Protein AF-A0A257V601-F1 (afdb_monomer)

Sequence (126 aa):
CVLCGLCTRVCDEIGVSAISTIDRGAGKEVAPPFHEAPPDCIGCLACAEICPTDCIPYETSDLGRTIWGKTFEMVRCPHCGRAHITREQAVFYAGRGGVPESYFLTCDACKRKQMAKTFTTLSLAR

Secondary structure (DSSP, 8-state):
-----HHHHHHHHHT----EEES-GGG-EEE-GGGS--TT-----HHHHT-TT--S-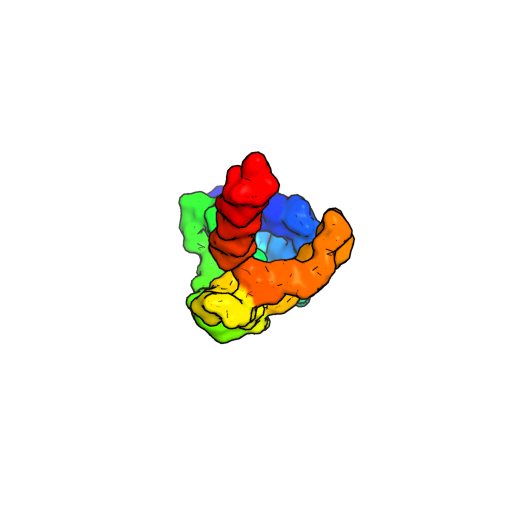EEE-SSEEEETTEEEEEEEPTTT--EEEEHHHHHHHTTGGG--GGGGGS-HHHHHHHHHHHHHHHHHT-

Mean predicted aligned error: 3.8 Å

Solvent-accessible surface area (backbone atoms only — not comparable to full-atom values): 7340 Å² total; per-residue (Å²): 113,89,81,81,55,53,34,37,51,51,30,43,74,76,70,51,55,36,42,40,78,44,80,59,79,94,67,47,45,78,44,30,69,95,78,41,53,40,83,61,51,40,72,78,52,60,38,41,75,60,36,93,68,68,65,56,75,69,50,78,56,68,62,35,36,36,48,66,85,38,77,39,53,36,40,50,13,88,87,76,64,50,47,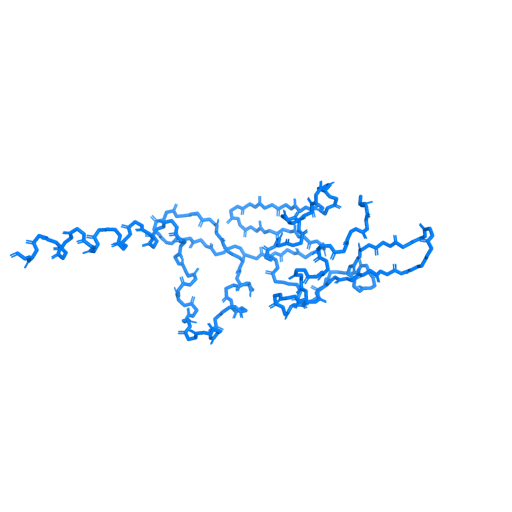72,45,27,50,56,38,36,55,69,48,29,62,54,92,77,36,58,53,74,61,61,47,50,42,68,73,58,52,53,54,51,52,52,50,52,53,53,55,57,63,73,74,108

Radius of gyration: 18.07 Å; Cα contacts (8 Å, |Δi|>4): 184; chains: 1; bounding box: 52×26×52 Å

Nearest PDB structures (foldseek):
  8oh5-assembly1_C  TM=9.239E-01  e=5.323E-03  Sporomusa ovata DSM 2662
  7p5h-assembly1_A  TM=9.139E-01  e=4.406E-02  Thermotoga maritima MSB8
  5xfa-assembly1_B  TM=9.599E-01  e=2.330E-01  Hydrogenophilus thermoluteolus
  7z0t-assembly1_F  TM=3.775E-01  e=4.120E-03  Escherichia coli K-12

pLDDT: mean 94.94, std 5.04, range [55.91, 98.44]

Foldseek 3Di:
DPPPCQLQVVCVVLPQNQWDWDDDDP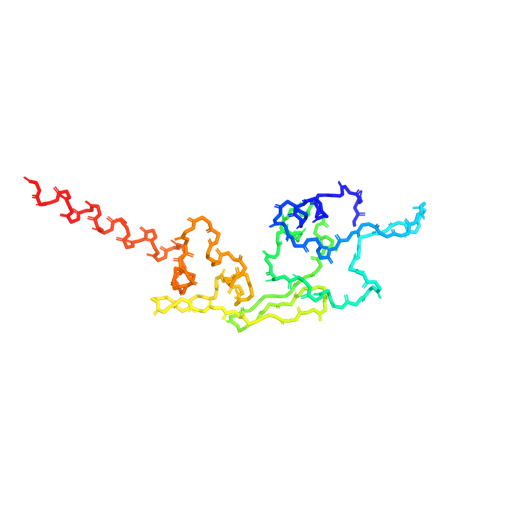PTDIAGVVLAQRPSDQQPCSSQVRDPVNPFDKDDDLAWIDGSNDIFGFQAAPVPRHGAGTLSRLVSCAPPVPHHSVVVNHDPVVVVVVVVVVVVVVVVVD

Structure (mmCIF, N/CA/C/O backbone):
data_AF-A0A257V601-F1
#
_entry.id   AF-A0A257V601-F1
#
loop_
_atom_site.group_PDB
_atom_site.id
_atom_site.type_symbol
_atom_site.label_atom_id
_atom_site.label_alt_id
_atom_site.label_comp_id
_atom_site.label_asym_id
_atom_site.label_entity_id
_atom_site.label_seq_id
_atom_site.pdbx_PDB_ins_code
_atom_site.Cartn_x
_atom_site.Cartn_y
_atom_site.Cartn_z
_atom_site.occupancy
_atom_site.B_iso_or_equiv
_atom_site.auth_seq_id
_atom_site.auth_comp_id
_atom_site.auth_asym_id
_atom_site.auth_atom_id
_atom_site.pdbx_PDB_model_num
ATOM 1 N N . CYS A 1 1 ? 3.966 -9.758 -15.979 1.00 94.75 1 CYS A N 1
ATOM 2 C CA . CYS A 1 1 ? 3.501 -8.370 -16.181 1.00 94.75 1 CYS A CA 1
ATOM 3 C C . CYS A 1 1 ? 2.949 -8.243 -17.596 1.00 94.75 1 CYS A C 1
ATOM 5 O O . CYS A 1 1 ? 3.663 -8.589 -18.526 1.00 94.75 1 CYS A O 1
ATOM 7 N N . VAL A 1 2 ? 1.714 -7.764 -17.769 1.00 96.75 2 VAL A N 1
ATOM 8 C CA . VAL A 1 2 ? 1.108 -7.496 -19.097 1.00 96.75 2 VAL A CA 1
ATOM 9 C C . VAL A 1 2 ? 1.057 -6.001 -19.438 1.00 96.75 2 VAL A C 1
ATOM 11 O O . VAL A 1 2 ? 0.350 -5.590 -20.349 1.00 96.75 2 VAL A O 1
ATOM 14 N N . LEU A 1 3 ? 1.777 -5.170 -18.671 1.00 96.69 3 LEU A N 1
ATOM 15 C CA . LEU A 1 3 ? 1.886 -3.717 -18.861 1.00 96.69 3 LEU A CA 1
ATOM 16 C C . LEU A 1 3 ? 0.539 -2.965 -18.915 1.00 96.69 3 LEU A C 1
ATOM 18 O O . LEU A 1 3 ? 0.438 -1.921 -19.554 1.00 96.69 3 LEU A O 1
ATOM 22 N N . CYS A 1 4 ? -0.484 -3.442 -18.195 1.00 97.50 4 CYS A N 1
ATOM 23 C CA . CYS A 1 4 ? -1.820 -2.825 -18.167 1.00 97.50 4 CYS A CA 1
ATOM 24 C C . CYS A 1 4 ? -1.882 -1.454 -17.459 1.00 97.50 4 CYS A C 1
ATOM 26 O O . CYS A 1 4 ? -2.896 -0.760 -17.544 1.00 97.50 4 CYS A O 1
ATOM 28 N N . GLY A 1 5 ? -0.837 -1.079 -16.709 1.00 97.12 5 GLY A N 1
ATOM 29 C CA . GLY A 1 5 ? -0.741 0.211 -16.016 1.00 97.12 5 GLY A CA 1
ATOM 30 C C . GLY A 1 5 ? -1.745 0.412 -14.873 1.00 97.12 5 GLY A C 1
ATOM 31 O O . GLY A 1 5 ? -1.952 1.538 -14.437 1.00 97.12 5 GLY A O 1
ATOM 32 N N . LEU A 1 6 ? -2.414 -0.642 -14.389 1.00 98.44 6 LEU A N 1
ATOM 33 C CA . LEU A 1 6 ? -3.313 -0.538 -13.229 1.00 98.44 6 LEU A CA 1
ATOM 34 C C . LEU A 1 6 ? -2.543 -0.183 -11.950 1.00 98.44 6 LEU A C 1
ATOM 36 O O . LEU A 1 6 ? -2.969 0.682 -11.192 1.00 98.44 6 LEU A O 1
ATOM 40 N N . CYS A 1 7 ? -1.385 -0.813 -11.747 1.00 98.25 7 CYS A N 1
ATOM 41 C CA . CYS A 1 7 ? -0.529 -0.609 -10.582 1.00 98.25 7 CYS A CA 1
ATOM 42 C C . CYS A 1 7 ? 0.024 0.821 -10.479 1.00 98.25 7 CYS A C 1
ATOM 44 O O . CYS A 1 7 ? 0.053 1.378 -9.385 1.00 98.25 7 CYS A O 1
ATOM 46 N N . THR A 1 8 ? 0.424 1.427 -11.600 1.00 97.88 8 THR A N 1
ATOM 47 C CA . THR A 1 8 ? 0.901 2.817 -11.629 1.00 97.88 8 THR A CA 1
ATOM 48 C C . THR A 1 8 ? -0.259 3.781 -11.391 1.00 97.88 8 THR A C 1
ATOM 50 O O . THR A 1 8 ? -0.183 4.605 -10.488 1.00 97.88 8 THR A O 1
ATOM 53 N N . ARG A 1 9 ? -1.393 3.588 -12.083 1.00 98.31 9 ARG A N 1
ATOM 54 C CA . ARG A 1 9 ? -2.585 4.438 -11.917 1.00 98.31 9 ARG A CA 1
ATOM 55 C C . ARG A 1 9 ? -3.132 4.446 -10.494 1.00 98.31 9 ARG A C 1
ATOM 57 O O . ARG A 1 9 ? -3.483 5.506 -9.999 1.00 98.31 9 ARG A O 1
ATOM 64 N N . VAL A 1 10 ? -3.210 3.292 -9.824 1.00 98.38 10 VAL A N 1
ATOM 65 C CA . VAL A 1 10 ? -3.690 3.262 -8.431 1.00 98.38 10 VAL A CA 1
ATOM 66 C C . VAL A 1 10 ? -2.696 3.930 -7.475 1.00 98.38 10 VAL A C 1
ATOM 68 O O . VAL A 1 10 ? -3.108 4.548 -6.500 1.00 98.38 10 VAL A O 1
ATOM 71 N N . CYS A 1 11 ? -1.391 3.834 -7.748 1.00 98.06 11 CYS A N 1
ATOM 72 C CA . CYS A 1 11 ? -0.369 4.493 -6.938 1.00 98.06 11 CYS A CA 1
ATOM 73 C C . CYS A 1 11 ? -0.446 6.024 -7.070 1.00 98.06 11 CYS A C 1
ATOM 75 O O . CYS A 1 11 ? -0.303 6.732 -6.069 1.00 98.06 11 CYS A O 1
ATOM 77 N N . ASP A 1 12 ? -0.735 6.510 -8.279 1.00 97.69 12 ASP A N 1
ATOM 78 C CA . ASP A 1 12 ? -0.977 7.927 -8.565 1.00 97.69 12 ASP A CA 1
ATOM 79 C C . ASP A 1 12 ? -2.286 8.421 -7.939 1.00 97.69 12 ASP A C 1
ATOM 81 O O . ASP A 1 12 ? -2.291 9.459 -7.286 1.00 97.69 12 ASP A O 1
ATOM 85 N N . GLU A 1 13 ? -3.376 7.653 -8.046 1.00 97.12 13 GLU A N 1
ATOM 86 C CA . GLU A 1 13 ? -4.690 8.021 -7.489 1.00 97.12 13 GLU A CA 1
ATOM 87 C C . GLU A 1 13 ? -4.672 8.120 -5.956 1.00 97.12 13 GLU A C 1
ATOM 89 O O . GLU A 1 13 ? -5.319 8.977 -5.358 1.00 97.12 13 GLU A O 1
ATOM 94 N N . ILE A 1 14 ? -3.883 7.273 -5.288 1.00 95.44 14 ILE A N 1
ATOM 95 C CA . ILE A 1 14 ? -3.656 7.391 -3.840 1.00 95.44 14 ILE A CA 1
ATOM 96 C C . ILE A 1 14 ? -2.885 8.688 -3.506 1.00 95.44 14 ILE A C 1
ATOM 98 O O . ILE A 1 14 ? -3.025 9.230 -2.400 1.00 95.44 14 ILE A O 1
ATOM 102 N N . GLY A 1 15 ? -2.107 9.210 -4.458 1.00 95.12 15 GLY A N 1
ATOM 103 C CA . GLY A 1 15 ? -1.261 10.394 -4.316 1.00 95.12 15 GLY A CA 1
ATOM 104 C C . GLY A 1 15 ? 0.128 10.080 -3.768 1.00 95.12 15 GLY A C 1
ATOM 105 O O . GLY A 1 15 ? 0.659 10.879 -3.000 1.00 95.12 15 GLY A O 1
ATOM 106 N N . VAL A 1 16 ? 0.666 8.896 -4.087 1.00 95.88 16 VAL A N 1
ATOM 107 C CA . VAL A 1 16 ? 2.006 8.444 -3.665 1.00 95.88 16 VAL A CA 1
ATOM 108 C C . VAL A 1 16 ? 2.988 8.423 -4.836 1.00 95.88 16 VAL A C 1
ATOM 110 O O . VAL A 1 16 ? 4.135 8.814 -4.659 1.00 95.88 16 VAL A O 1
ATOM 113 N N . SER A 1 17 ? 2.557 7.961 -6.018 1.00 96.62 17 SER A N 1
ATOM 114 C CA . SER A 1 17 ? 3.365 7.955 -7.254 1.00 96.62 17 SER A CA 1
ATOM 115 C C . SER A 1 17 ? 4.755 7.300 -7.128 1.00 96.62 17 SER A C 1
ATOM 117 O O . SER A 1 17 ? 5.722 7.717 -7.757 1.00 96.62 17 SER A O 1
ATOM 119 N N . ALA A 1 18 ? 4.866 6.231 -6.332 1.00 97.75 18 ALA A N 1
ATOM 120 C CA . ALA A 1 18 ? 6.136 5.557 -6.038 1.00 97.75 18 ALA A CA 1
ATOM 121 C C . ALA A 1 18 ? 6.681 4.669 -7.173 1.00 97.75 18 ALA A C 1
ATOM 123 O O . ALA A 1 18 ? 7.829 4.231 -7.111 1.00 97.75 18 ALA A O 1
ATOM 124 N N . ILE A 1 19 ? 5.862 4.345 -8.175 1.00 97.75 19 ILE A N 1
ATOM 125 C CA . ILE A 1 19 ? 6.235 3.487 -9.305 1.00 97.75 19 ILE A CA 1
ATOM 126 C C . ILE A 1 19 ? 5.703 4.069 -10.606 1.00 97.75 19 ILE A C 1
ATOM 128 O O . ILE A 1 19 ? 4.644 4.692 -10.631 1.00 97.75 19 ILE A O 1
ATOM 132 N N . SER A 1 20 ? 6.406 3.814 -11.704 1.00 97.00 20 SER A N 1
ATOM 133 C CA . SER A 1 20 ? 6.005 4.276 -13.032 1.00 97.00 20 SER A CA 1
ATOM 134 C C . SER A 1 20 ? 6.369 3.244 -14.097 1.00 97.00 20 SER A C 1
ATOM 136 O O . SER A 1 20 ? 6.994 2.224 -13.801 1.00 97.00 20 SER A O 1
ATOM 138 N N . THR A 1 21 ? 5.941 3.469 -15.340 1.00 96.12 21 THR A N 1
ATOM 139 C CA . THR A 1 21 ? 6.488 2.705 -16.463 1.00 96.12 21 THR A CA 1
ATOM 140 C C . THR A 1 21 ? 7.776 3.352 -16.940 1.00 96.12 21 THR A C 1
ATOM 142 O O . THR A 1 21 ? 7.745 4.516 -17.344 1.00 96.12 21 THR A O 1
ATOM 145 N N . ILE A 1 22 ? 8.858 2.588 -16.949 1.00 94.88 22 ILE A N 1
ATOM 146 C CA . ILE A 1 22 ? 10.167 3.014 -17.442 1.00 94.88 22 ILE A CA 1
ATOM 147 C C . ILE A 1 22 ? 10.479 2.338 -18.780 1.00 94.88 22 ILE A C 1
ATOM 149 O O . ILE A 1 22 ? 9.765 1.425 -19.211 1.00 94.88 22 ILE A O 1
ATOM 153 N N . ASP A 1 23 ? 11.530 2.820 -19.440 1.00 94.56 23 ASP A N 1
ATOM 154 C CA . ASP A 1 23 ? 11.985 2.348 -20.747 1.00 94.56 23 ASP A CA 1
ATOM 155 C C . ASP A 1 23 ? 10.918 2.395 -21.853 1.00 94.56 23 ASP A C 1
ATOM 157 O O . ASP A 1 23 ? 9.861 3.029 -21.742 1.00 94.56 23 ASP A O 1
ATOM 161 N N . ARG A 1 24 ? 11.252 1.832 -23.021 1.00 94.00 24 ARG A N 1
ATOM 162 C CA . ARG A 1 24 ? 10.426 1.888 -24.234 1.00 94.00 24 ARG A CA 1
ATOM 163 C C . ARG A 1 24 ? 10.522 0.593 -25.035 1.00 94.00 24 ARG A C 1
ATOM 165 O O . ARG A 1 24 ? 11.495 -0.151 -24.948 1.00 94.00 24 ARG A O 1
ATOM 172 N N . GLY A 1 25 ? 9.511 0.355 -25.871 1.00 95.25 25 GLY A N 1
ATOM 173 C CA . GLY A 1 25 ? 9.463 -0.808 -26.756 1.00 95.25 25 GLY A CA 1
ATOM 174 C C . GLY A 1 25 ? 9.468 -2.122 -25.976 1.00 95.25 25 GLY A C 1
ATOM 175 O O . GLY A 1 25 ? 8.743 -2.260 -24.994 1.00 95.25 25 GLY A O 1
ATOM 176 N N . ALA A 1 26 ? 10.292 -3.074 -26.415 1.00 94.19 26 ALA A N 1
ATOM 177 C CA . ALA A 1 26 ? 10.402 -4.394 -25.793 1.00 94.19 26 ALA A CA 1
ATOM 178 C C . ALA A 1 26 ? 10.993 -4.365 -24.372 1.00 94.19 26 ALA A C 1
ATOM 180 O O . ALA A 1 26 ? 10.748 -5.289 -23.607 1.00 94.19 26 ALA A O 1
ATOM 181 N N . GLY A 1 27 ? 11.739 -3.312 -24.017 1.00 94.44 27 GLY A N 1
ATOM 182 C CA . GLY A 1 27 ? 12.302 -3.133 -22.675 1.00 94.44 27 GLY A CA 1
ATOM 183 C C . GLY A 1 27 ? 11.354 -2.459 -21.683 1.00 94.44 27 GLY A C 1
ATOM 184 O O . GLY A 1 27 ? 11.730 -2.260 -20.541 1.00 94.44 27 GLY A O 1
ATOM 185 N N . LYS A 1 28 ? 10.139 -2.072 -22.097 1.00 96.06 28 LYS A N 1
ATOM 186 C CA . LYS A 1 28 ? 9.206 -1.349 -21.226 1.00 96.06 28 LYS A CA 1
ATOM 187 C C . LYS A 1 28 ? 8.805 -2.202 -20.025 1.00 96.06 28 LYS A C 1
ATOM 189 O O . LYS A 1 28 ? 8.241 -3.283 -20.192 1.00 96.06 28 LYS A O 1
ATOM 194 N N . GLU A 1 29 ? 8.962 -1.653 -18.829 1.00 96.81 29 GLU A N 1
ATOM 195 C CA . GLU A 1 29 ? 8.577 -2.319 -17.586 1.00 96.81 29 GLU A CA 1
ATOM 196 C C . GLU A 1 29 ? 7.966 -1.358 -16.560 1.00 96.81 29 GLU A C 1
ATOM 198 O O . GLU A 1 29 ? 7.855 -0.158 -16.805 1.00 96.81 29 GLU A O 1
ATOM 203 N N . VAL A 1 30 ? 7.490 -1.900 -15.436 1.00 97.56 30 VAL A N 1
ATOM 204 C CA . VAL A 1 30 ? 7.024 -1.114 -14.285 1.00 97.56 30 VAL A CA 1
ATOM 205 C C . VAL A 1 30 ? 8.059 -1.249 -13.184 1.00 97.56 30 VAL A C 1
ATOM 207 O O . VAL A 1 30 ? 8.295 -2.362 -12.718 1.00 97.56 30 VAL A O 1
ATOM 210 N N . ALA A 1 31 ? 8.615 -0.127 -12.742 1.00 97.12 31 ALA A N 1
ATOM 211 C CA . ALA A 1 31 ? 9.626 -0.104 -11.697 1.00 97.12 31 ALA A CA 1
ATOM 212 C C . ALA A 1 31 ? 9.559 1.198 -10.874 1.00 97.12 31 ALA A C 1
ATOM 214 O O . ALA A 1 31 ? 8.998 2.206 -11.327 1.00 97.12 31 ALA A O 1
ATOM 215 N N . PRO A 1 32 ? 10.128 1.196 -9.659 1.00 96.50 32 PRO A N 1
ATOM 216 C CA . PRO A 1 32 ? 10.501 2.410 -8.952 1.00 96.50 32 PRO A CA 1
ATOM 217 C C . PRO A 1 32 ? 11.565 3.213 -9.718 1.00 96.50 32 PRO A C 1
ATOM 219 O O . PRO A 1 32 ? 12.287 2.646 -10.547 1.00 96.50 32 PRO A O 1
ATOM 222 N N . PRO A 1 33 ? 11.724 4.514 -9.417 1.00 93.06 33 PRO A N 1
ATOM 223 C CA . PRO A 1 33 ? 12.825 5.314 -9.944 1.00 93.06 33 PRO A CA 1
ATOM 224 C C . PRO A 1 33 ? 14.184 4.647 -9.694 1.00 93.06 33 PRO A C 1
ATOM 226 O O . PRO A 1 33 ? 14.456 4.179 -8.591 1.00 93.06 33 PRO A O 1
ATOM 229 N N . PHE A 1 34 ? 15.026 4.598 -10.730 1.00 93.12 34 PHE A N 1
ATOM 230 C CA . PHE A 1 34 ? 16.381 4.026 -10.684 1.00 93.12 34 PHE A CA 1
ATOM 231 C C . PHE A 1 34 ? 16.469 2.557 -10.224 1.00 93.12 34 PHE A C 1
ATOM 233 O O . PHE A 1 34 ? 17.558 2.090 -9.916 1.00 93.12 34 PHE A O 1
ATOM 240 N N . HIS A 1 35 ? 15.354 1.813 -10.207 1.00 94.75 35 HIS A N 1
ATOM 241 C CA . HIS A 1 35 ? 15.266 0.464 -9.622 1.00 94.75 35 HIS A CA 1
ATOM 242 C C . HIS A 1 35 ? 15.644 0.398 -8.134 1.00 94.75 35 HIS A C 1
ATOM 244 O O . HIS A 1 35 ? 15.990 -0.668 -7.621 1.00 94.75 35 HIS A O 1
ATOM 250 N N . GLU A 1 36 ? 15.551 1.522 -7.429 1.00 96.06 36 GLU A N 1
ATOM 251 C CA . GLU A 1 36 ? 15.856 1.614 -6.006 1.00 96.06 36 GLU A CA 1
ATOM 252 C C . GLU A 1 36 ? 14.583 1.624 -5.160 1.00 96.06 36 GLU A C 1
ATOM 254 O O . GLU A 1 36 ? 13.475 1.835 -5.654 1.00 96.06 36 GLU A O 1
ATOM 259 N N . ALA A 1 37 ? 14.736 1.389 -3.857 1.00 97.44 37 ALA A N 1
ATOM 260 C CA . ALA A 1 37 ? 13.622 1.423 -2.923 1.00 97.44 37 ALA A CA 1
ATOM 261 C C . ALA A 1 37 ? 12.961 2.817 -2.924 1.00 97.44 37 ALA A C 1
ATOM 263 O O . ALA A 1 37 ? 13.592 3.785 -2.491 1.00 97.44 37 ALA A O 1
ATOM 264 N N . PRO A 1 38 ? 11.699 2.954 -3.378 1.00 96.38 38 PRO A N 1
ATOM 265 C CA . PRO A 1 38 ? 11.095 4.266 -3.557 1.00 96.38 38 PRO A CA 1
ATOM 266 C C . PRO A 1 38 ? 10.838 4.931 -2.195 1.00 96.38 38 PRO A C 1
ATOM 268 O O . PRO A 1 38 ? 10.106 4.360 -1.371 1.00 96.38 38 PRO A O 1
ATOM 271 N N . PRO A 1 39 ? 11.384 6.137 -1.942 1.00 94.44 39 PRO A N 1
ATOM 272 C CA . PRO A 1 39 ? 11.257 6.804 -0.647 1.00 94.44 39 PRO A CA 1
ATOM 273 C C . PRO A 1 39 ? 9.797 7.118 -0.313 1.00 94.44 39 PRO A C 1
ATOM 275 O O . PRO A 1 39 ? 9.376 6.901 0.826 1.00 94.44 39 PRO A O 1
ATOM 278 N N . ASP A 1 40 ? 9.011 7.501 -1.319 1.00 95.50 40 ASP A N 1
ATOM 279 C CA . ASP A 1 40 ? 7.615 7.919 -1.170 1.00 95.50 40 ASP A CA 1
ATOM 280 C C . ASP A 1 40 ? 6.642 6.751 -0.969 1.00 95.50 40 ASP A C 1
ATOM 282 O O . ASP A 1 40 ? 5.518 6.947 -0.509 1.00 95.50 40 ASP A O 1
ATOM 286 N N . CYS A 1 41 ? 7.047 5.510 -1.272 1.00 97.81 41 CYS A N 1
ATOM 287 C CA . CYS A 1 41 ? 6.177 4.354 -1.066 1.00 97.81 41 CYS A CA 1
ATOM 288 C C . CYS A 1 41 ? 5.801 4.230 0.411 1.00 97.81 41 CYS A C 1
ATOM 290 O O . CYS A 1 41 ? 6.672 4.242 1.278 1.00 97.81 41 CYS A O 1
ATOM 292 N N . ILE A 1 42 ? 4.508 4.052 0.681 1.00 97.44 42 ILE A N 1
ATOM 293 C CA . ILE A 1 42 ? 3.945 3.917 2.035 1.00 97.44 42 ILE A CA 1
ATOM 294 C C . ILE A 1 42 ? 3.600 2.466 2.403 1.00 97.44 42 ILE A C 1
ATOM 296 O O . ILE A 1 42 ? 3.020 2.212 3.453 1.00 97.44 42 ILE A O 1
ATOM 300 N N . GLY A 1 43 ? 3.890 1.500 1.528 1.00 97.56 43 GLY A N 1
ATOM 301 C CA . GLY A 1 43 ? 3.629 0.083 1.799 1.00 97.56 43 GLY A CA 1
ATOM 302 C C . GLY A 1 43 ? 2.144 -0.306 1.799 1.00 97.56 43 GLY A C 1
ATOM 303 O O . GLY A 1 43 ? 1.761 -1.268 2.462 1.00 97.56 43 GLY A O 1
ATOM 304 N N . CYS A 1 44 ? 1.289 0.405 1.054 1.00 97.12 44 CYS A N 1
ATOM 305 C CA . CYS A 1 44 ? -0.160 0.157 1.025 1.00 97.12 44 CYS A CA 1
ATOM 306 C C . CYS A 1 44 ? -0.592 -1.108 0.256 1.00 97.12 44 CYS A C 1
ATOM 308 O O . CYS A 1 44 ? -1.755 -1.486 0.344 1.00 97.12 44 CYS A O 1
ATOM 310 N N . LEU A 1 45 ? 0.314 -1.737 -0.506 1.00 97.75 45 LEU A N 1
ATOM 311 C CA . LEU A 1 45 ? 0.080 -2.893 -1.397 1.00 97.75 45 LEU A CA 1
ATOM 312 C C . LEU A 1 45 ? -0.975 -2.714 -2.496 1.00 97.75 45 LEU A C 1
ATOM 314 O O . LEU A 1 45 ? -1.191 -3.644 -3.264 1.00 97.75 45 LEU A O 1
ATOM 318 N N . ALA A 1 46 ? -1.570 -1.531 -2.657 1.00 98.12 46 ALA A N 1
ATOM 319 C CA . ALA A 1 46 ? -2.612 -1.307 -3.660 1.00 98.12 46 ALA A CA 1
ATOM 320 C C . ALA A 1 46 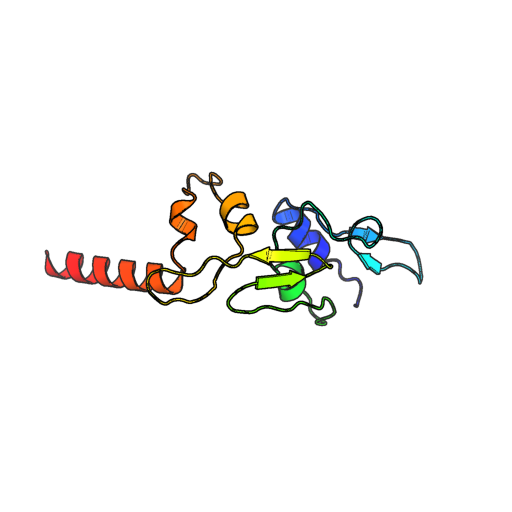? -2.171 -1.700 -5.082 1.00 98.12 46 ALA A C 1
ATOM 322 O O . ALA A 1 46 ? -2.961 -2.235 -5.852 1.00 98.12 46 ALA A O 1
ATOM 323 N N . CYS A 1 47 ? -0.896 -1.478 -5.421 1.00 98.12 47 CYS A N 1
ATOM 324 C CA . CYS A 1 47 ? -0.336 -1.862 -6.712 1.00 98.12 47 CYS A CA 1
ATOM 325 C C . CYS A 1 47 ? -0.228 -3.383 -6.906 1.00 98.12 47 CYS A C 1
ATOM 327 O O . CYS A 1 47 ? -0.450 -3.850 -8.021 1.00 98.12 47 CYS A O 1
ATOM 329 N N . ALA A 1 48 ? 0.090 -4.134 -5.848 1.00 98.25 48 ALA A N 1
ATOM 330 C CA . ALA A 1 48 ? 0.156 -5.590 -5.883 1.00 98.25 48 ALA A CA 1
ATOM 331 C C . ALA A 1 48 ? -1.253 -6.198 -5.947 1.00 98.25 48 ALA A C 1
ATOM 333 O O . ALA A 1 48 ? -1.518 -7.007 -6.827 1.00 98.25 48 ALA A O 1
ATOM 334 N N . GLU A 1 49 ? -2.176 -5.720 -5.108 1.00 97.88 49 GLU A N 1
ATOM 335 C CA . GLU A 1 49 ? -3.567 -6.202 -5.035 1.00 97.88 49 GLU A CA 1
ATOM 336 C C . GLU A 1 49 ? -4.362 -5.965 -6.330 1.00 97.88 49 GLU A C 1
ATOM 338 O O . GLU A 1 4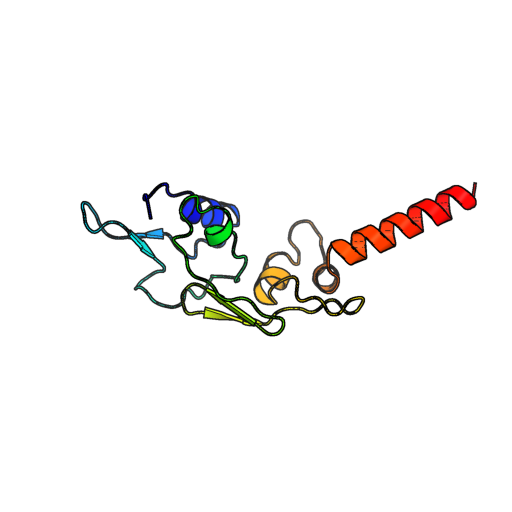9 ? -5.198 -6.779 -6.711 1.00 97.88 49 GLU A O 1
ATOM 343 N N . ILE A 1 50 ? -4.116 -4.855 -7.038 1.00 98.25 50 ILE A N 1
ATOM 344 C CA . ILE A 1 50 ? -4.808 -4.566 -8.307 1.00 98.25 50 ILE A CA 1
ATOM 345 C C . ILE A 1 50 ? -4.200 -5.316 -9.504 1.00 98.25 50 ILE A C 1
ATOM 347 O O . ILE A 1 50 ? -4.705 -5.205 -10.625 1.00 98.25 50 ILE A O 1
ATOM 351 N N . CYS A 1 51 ? -3.072 -6.008 -9.325 1.00 98.12 51 CYS A N 1
ATOM 352 C CA . CYS A 1 51 ? -2.359 -6.634 -10.428 1.00 98.12 51 CYS A CA 1
ATOM 353 C C . CYS A 1 51 ? -3.114 -7.880 -10.918 1.00 98.12 51 CYS A C 1
ATOM 355 O O . CYS A 1 51 ? -3.189 -8.861 -10.191 1.00 98.12 51 CYS A O 1
ATOM 357 N N . PRO A 1 52 ? -3.592 -7.928 -12.175 1.00 98.00 52 PRO A N 1
ATOM 358 C CA . PRO A 1 52 ? -4.334 -9.092 -12.668 1.00 98.00 52 PRO A CA 1
ATOM 359 C C . PRO A 1 52 ? -3.443 -10.312 -1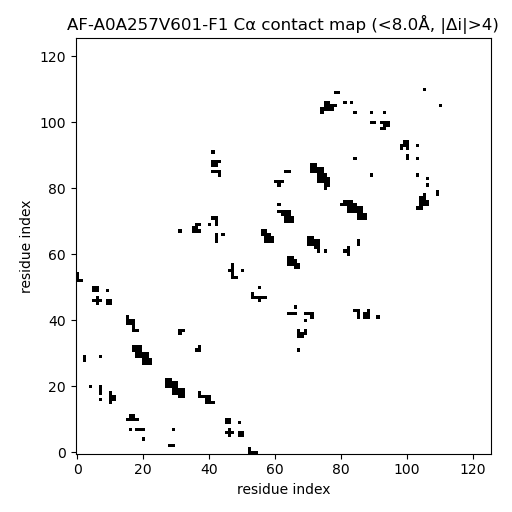2.956 1.00 98.00 52 PRO A C 1
ATOM 361 O O . PRO A 1 52 ? -3.952 -11.357 -13.344 1.00 98.00 52 PRO A O 1
ATOM 364 N N . THR A 1 53 ? -2.117 -10.164 -12.865 1.00 97.75 53 THR A N 1
ATOM 365 C CA . THR A 1 53 ? -1.146 -11.222 -13.185 1.00 97.75 53 THR A CA 1
ATOM 366 C C . THR A 1 53 ? -0.142 -11.476 -12.063 1.00 97.75 53 THR A C 1
ATOM 368 O O . THR A 1 53 ? 0.914 -12.038 -12.346 1.00 97.75 53 THR A O 1
ATOM 371 N N . ASP A 1 54 ? -0.387 -10.954 -10.858 1.00 97.12 54 ASP A N 1
ATOM 372 C CA . ASP A 1 54 ? 0.447 -11.163 -9.662 1.00 97.12 54 ASP A CA 1
ATOM 373 C C . ASP A 1 54 ? 1.955 -10.937 -9.872 1.00 97.12 54 ASP A C 1
ATOM 375 O O . ASP A 1 54 ? 2.806 -11.635 -9.329 1.00 97.12 54 ASP A O 1
ATOM 379 N N . CYS A 1 55 ? 2.328 -9.955 -10.700 1.00 96.50 55 CYS A N 1
ATOM 380 C CA . CYS A 1 55 ? 3.728 -9.770 -11.093 1.00 96.50 55 CYS A CA 1
ATOM 381 C C . CYS A 1 55 ? 4.529 -8.848 -10.166 1.00 96.50 55 CYS A C 1
ATOM 383 O O . CYS A 1 55 ? 5.675 -8.540 -10.481 1.00 96.50 55 CYS A O 1
ATOM 385 N N . ILE A 1 56 ? 3.925 -8.357 -9.083 1.00 97.44 56 ILE A N 1
ATOM 386 C CA . ILE A 1 56 ? 4.575 -7.485 -8.101 1.00 97.44 56 ILE A CA 1
ATOM 387 C C . ILE A 1 56 ? 4.755 -8.302 -6.819 1.00 97.44 56 ILE A C 1
ATOM 389 O O . ILE A 1 56 ? 3.782 -8.478 -6.084 1.00 97.44 56 ILE A O 1
ATOM 393 N N . PRO A 1 57 ? 5.964 -8.821 -6.548 1.00 97.06 57 PRO A N 1
ATOM 394 C CA . PRO A 1 57 ? 6.216 -9.597 -5.346 1.00 97.06 57 PRO A CA 1
ATOM 395 C C . PRO A 1 57 ? 6.226 -8.695 -4.109 1.00 97.06 57 PRO A C 1
ATOM 397 O O . PRO A 1 57 ? 6.693 -7.552 -4.143 1.00 97.06 57 PRO A O 1
ATOM 400 N N . TYR A 1 58 ? 5.730 -9.233 -3.003 1.00 97.94 58 TYR A N 1
ATOM 401 C CA . TYR A 1 58 ? 5.791 -8.610 -1.690 1.00 97.94 58 TYR A CA 1
ATOM 402 C C . TYR A 1 58 ? 5.781 -9.684 -0.604 1.00 97.94 58 TYR A C 1
ATOM 404 O O . TYR A 1 58 ? 5.328 -10.808 -0.819 1.00 97.94 58 TYR A O 1
ATOM 412 N N . GLU A 1 59 ? 6.233 -9.308 0.584 1.00 97.81 59 GLU A N 1
ATOM 413 C CA . GLU A 1 59 ? 6.161 -10.136 1.782 1.00 97.81 59 GLU A CA 1
ATOM 414 C C . GLU A 1 59 ? 5.408 -9.372 2.869 1.00 97.81 59 GLU A C 1
ATOM 416 O O . GLU A 1 59 ? 5.546 -8.155 3.007 1.00 97.81 59 GLU A O 1
ATOM 421 N N . THR A 1 60 ? 4.579 -10.066 3.646 1.00 96.31 60 THR A N 1
ATOM 422 C CA . THR A 1 60 ? 3.864 -9.461 4.771 1.00 96.31 60 THR A CA 1
ATOM 423 C C . THR A 1 60 ? 3.869 -10.411 5.959 1.00 96.31 60 THR A C 1
ATOM 425 O O . THR A 1 60 ? 3.648 -11.611 5.821 1.00 96.31 60 THR A O 1
ATOM 428 N N . SER A 1 61 ? 4.106 -9.854 7.138 1.00 94.88 61 SER A N 1
ATOM 429 C CA . SER A 1 61 ? 4.108 -10.554 8.421 1.00 94.88 61 SER A CA 1
ATOM 430 C C . SER A 1 61 ? 3.430 -9.689 9.486 1.00 94.88 61 SER A C 1
ATOM 432 O O . SER A 1 61 ? 2.982 -8.574 9.204 1.00 94.88 61 SER A O 1
ATOM 434 N N . ASP A 1 62 ? 3.379 -10.181 10.723 1.00 92.69 62 ASP A N 1
ATOM 435 C CA . ASP A 1 62 ? 2.868 -9.406 11.858 1.00 92.69 62 ASP A CA 1
ATOM 436 C C . ASP A 1 62 ? 3.776 -8.234 12.262 1.00 92.69 62 ASP A C 1
ATOM 438 O O . ASP A 1 62 ? 3.317 -7.311 12.935 1.00 92.69 62 ASP A O 1
ATOM 442 N N . LEU A 1 63 ? 5.056 -8.275 11.881 1.00 93.25 63 LEU A N 1
ATOM 443 C CA . LEU A 1 63 ? 6.061 -7.279 12.268 1.00 93.25 63 LEU A CA 1
ATOM 444 C C . LEU A 1 63 ? 6.337 -6.280 11.151 1.00 93.25 63 LEU A C 1
ATOM 446 O O . LEU A 1 63 ? 6.527 -5.091 11.406 1.00 93.25 63 LEU A O 1
ATOM 450 N N . GLY A 1 64 ? 6.351 -6.760 9.912 1.00 95.88 64 GLY A N 1
ATOM 451 C CA . GLY A 1 64 ? 6.746 -5.941 8.787 1.00 95.88 64 GLY A CA 1
ATOM 452 C C . GLY A 1 64 ? 6.171 -6.394 7.464 1.00 95.88 64 GLY A C 1
ATOM 453 O O . GLY A 1 64 ? 5.701 -7.525 7.301 1.00 95.88 64 GLY A O 1
ATOM 454 N N . ARG A 1 65 ? 6.227 -5.469 6.517 1.00 97.69 65 ARG A N 1
ATOM 455 C CA . ARG A 1 65 ? 5.822 -5.661 5.132 1.00 97.69 65 ARG A CA 1
ATOM 456 C C . ARG A 1 65 ? 6.929 -5.166 4.223 1.00 97.69 65 ARG A C 1
ATOM 458 O O . ARG A 1 65 ? 7.428 -4.072 4.450 1.00 97.69 65 ARG A O 1
ATOM 465 N N . THR A 1 66 ? 7.259 -5.916 3.184 1.00 98.25 66 THR A N 1
ATOM 466 C CA . THR A 1 66 ? 8.310 -5.556 2.232 1.00 98.25 66 THR A CA 1
ATOM 467 C C . THR A 1 66 ? 7.753 -5.556 0.821 1.00 98.25 66 THR A C 1
ATOM 469 O O . THR A 1 66 ? 7.137 -6.527 0.391 1.00 98.25 66 THR A O 1
ATOM 472 N N . ILE A 1 67 ? 7.954 -4.457 0.100 1.00 98.12 67 ILE A N 1
ATOM 473 C CA . ILE A 1 67 ? 7.591 -4.319 -1.313 1.00 98.12 67 ILE A CA 1
ATOM 474 C C . ILE A 1 67 ? 8.544 -3.315 -1.961 1.00 98.12 67 ILE A C 1
ATOM 476 O O . ILE A 1 67 ? 8.932 -2.334 -1.324 1.00 98.12 67 ILE A O 1
ATOM 480 N N . TRP A 1 68 ? 8.941 -3.559 -3.213 1.00 97.19 68 TRP A N 1
ATOM 481 C CA . TRP A 1 68 ? 9.883 -2.698 -3.946 1.00 97.19 68 TRP A CA 1
ATOM 482 C C . TRP A 1 68 ? 11.189 -2.427 -3.180 1.00 97.19 68 TRP A C 1
ATOM 484 O O . TRP A 1 68 ? 11.674 -1.305 -3.155 1.00 97.19 68 TRP A O 1
ATOM 494 N N . GLY A 1 69 ? 11.734 -3.433 -2.488 1.00 96.44 69 GLY A N 1
ATOM 495 C CA . GLY A 1 69 ? 12.986 -3.298 -1.731 1.00 96.44 69 GLY A CA 1
ATOM 496 C C . GLY A 1 69 ? 12.904 -2.439 -0.460 1.00 96.44 69 GLY A C 1
ATOM 497 O O . GLY A 1 69 ? 13.923 -2.248 0.197 1.00 96.44 69 GLY A O 1
ATOM 498 N N . LYS A 1 70 ? 11.716 -1.942 -0.081 1.00 97.19 70 LYS A N 1
ATOM 499 C CA . LYS A 1 70 ? 11.486 -1.181 1.157 1.00 97.19 70 LYS A CA 1
ATOM 500 C C . LYS A 1 70 ? 10.692 -2.015 2.159 1.00 97.19 70 LYS A C 1
ATOM 502 O O . LYS A 1 70 ? 9.682 -2.615 1.791 1.00 97.19 70 LYS A O 1
ATOM 507 N N . THR A 1 71 ? 11.130 -2.015 3.417 1.00 98.00 71 THR A N 1
ATOM 508 C CA . THR A 1 71 ? 10.456 -2.691 4.537 1.00 98.00 71 THR A CA 1
ATOM 509 C C . THR A 1 71 ? 9.775 -1.668 5.442 1.00 98.00 71 THR A C 1
ATOM 511 O O . THR A 1 71 ? 10.359 -0.640 5.770 1.00 98.00 71 THR A O 1
ATOM 514 N N . PHE A 1 72 ? 8.545 -1.969 5.844 1.00 98.19 72 PHE A N 1
ATOM 515 C CA . PHE A 1 72 ? 7.638 -1.107 6.592 1.00 98.19 72 PHE A CA 1
ATOM 516 C C . PHE A 1 72 ? 7.253 -1.755 7.919 1.00 98.19 72 PHE A C 1
ATOM 518 O O . PHE A 1 72 ? 7.008 -2.963 7.955 1.00 98.19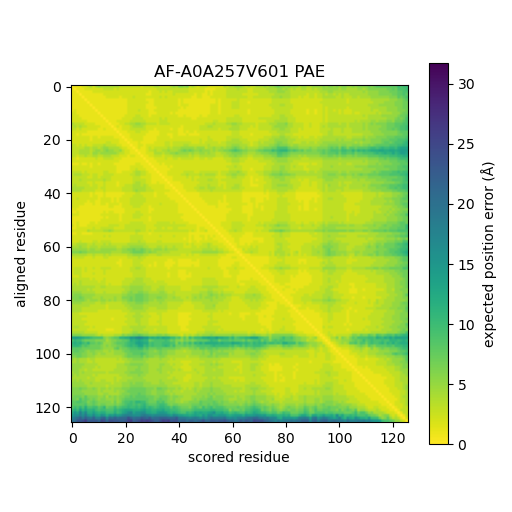 72 PHE A O 1
ATOM 525 N N . GLU A 1 73 ? 7.141 -0.961 8.984 1.00 97.69 73 GLU A N 1
ATOM 526 C CA . GLU A 1 73 ? 6.649 -1.421 10.289 1.00 97.69 73 GLU A CA 1
ATOM 527 C C . GLU A 1 73 ? 5.121 -1.552 10.263 1.00 97.69 73 GLU A C 1
ATOM 529 O O . GLU A 1 73 ? 4.408 -0.639 9.833 1.00 97.69 73 GLU A O 1
ATOM 534 N N . MET A 1 74 ? 4.600 -2.677 10.753 1.00 97.25 74 MET A N 1
ATOM 535 C CA . MET A 1 74 ? 3.158 -2.892 10.857 1.00 97.25 74 MET A CA 1
ATOM 536 C C . MET A 1 74 ? 2.596 -2.382 12.187 1.00 97.25 74 MET A C 1
ATOM 538 O O . MET A 1 74 ? 3.050 -2.759 13.267 1.00 97.25 74 MET A O 1
ATOM 542 N N . VAL A 1 75 ? 1.519 -1.600 12.121 1.00 96.50 75 VAL A N 1
ATOM 543 C CA . VAL A 1 75 ? 0.729 -1.218 13.295 1.00 96.50 75 VAL A CA 1
ATOM 544 C C . VAL A 1 75 ? -0.178 -2.381 13.690 1.00 96.50 75 VAL A C 1
ATOM 546 O O . VAL A 1 75 ? -0.953 -2.917 12.881 1.00 96.50 75 VAL A O 1
ATOM 549 N N . ARG A 1 76 ? -0.083 -2.773 14.963 1.00 96.00 76 ARG A N 1
ATOM 550 C CA . ARG A 1 76 ? -0.875 -3.855 15.550 1.00 96.00 76 ARG A CA 1
ATOM 551 C C . ARG A 1 76 ? -2.068 -3.303 16.311 1.00 96.00 76 ARG A C 1
ATOM 553 O O . ARG A 1 76 ? -1.935 -2.426 17.159 1.00 96.00 76 ARG A O 1
ATOM 560 N N . CYS A 1 77 ? -3.233 -3.887 16.051 1.00 96.06 77 CYS A N 1
ATOM 561 C CA . CYS A 1 77 ? -4.455 -3.522 16.749 1.00 96.06 77 CYS A CA 1
ATOM 562 C C . CYS A 1 77 ? -4.368 -3.900 18.242 1.00 96.06 77 CYS A C 1
ATOM 564 O O . CYS A 1 77 ? -4.193 -5.085 18.538 1.00 96.06 77 CYS A O 1
ATOM 566 N N . PRO A 1 78 ? -4.594 -2.972 19.193 1.00 95.94 78 PRO A N 1
ATOM 567 C CA . PRO A 1 78 ? -4.515 -3.265 20.627 1.00 95.94 78 PRO A CA 1
ATOM 568 C C . PRO A 1 78 ? -5.622 -4.216 21.110 1.00 95.94 78 PRO A C 1
ATOM 570 O O . PRO A 1 78 ? -5.497 -4.828 22.163 1.00 95.94 78 PRO A O 1
ATOM 573 N N . HIS A 1 79 ? -6.706 -4.375 20.344 1.00 95.31 79 HIS A N 1
ATOM 574 C CA . HIS A 1 79 ? -7.838 -5.222 20.728 1.00 95.31 79 HIS A CA 1
ATOM 575 C C . HIS A 1 79 ? -7.721 -6.681 20.280 1.00 95.31 79 HIS A C 1
ATOM 577 O O . HIS A 1 79 ? -8.312 -7.554 20.908 1.00 95.31 79 HIS A O 1
ATOM 583 N N . CYS A 1 80 ? -7.044 -6.955 19.164 1.00 95.50 80 CYS A N 1
ATOM 584 C CA . CYS A 1 80 ? -6.963 -8.310 18.604 1.00 95.50 80 CYS A CA 1
ATOM 585 C C . CYS A 1 80 ? -5.552 -8.737 18.192 1.00 95.50 80 CYS A C 1
ATOM 587 O O . CYS A 1 80 ? -5.379 -9.857 17.728 1.00 95.50 80 CYS A O 1
ATOM 589 N N . GLY A 1 81 ? -4.557 -7.857 18.306 1.00 94.31 81 GLY A N 1
ATOM 590 C CA . GLY A 1 81 ? -3.162 -8.138 17.967 1.00 94.31 81 GLY A CA 1
ATOM 591 C C . GLY A 1 81 ? -2.852 -8.227 16.470 1.00 94.31 81 GLY A C 1
ATOM 592 O O . GLY A 1 81 ? -1.680 -8.353 16.118 1.00 94.31 81 GLY A O 1
ATOM 593 N N . ARG A 1 82 ? -3.855 -8.147 15.584 1.00 94.94 82 ARG A N 1
ATOM 594 C CA . ARG A 1 82 ? -3.664 -8.225 14.127 1.00 94.94 82 ARG A CA 1
ATOM 595 C C . ARG A 1 82 ? -2.879 -7.018 13.604 1.00 94.94 82 ARG A C 1
ATOM 597 O O . ARG A 1 82 ? -3.280 -5.878 13.851 1.00 94.94 82 ARG A O 1
ATOM 604 N N . ALA A 1 83 ? -1.841 -7.285 12.815 1.00 95.94 83 ALA A N 1
ATOM 605 C CA . ALA A 1 83 ? -1.195 -6.309 11.944 1.00 95.94 83 ALA A CA 1
ATOM 606 C C . ALA A 1 83 ? -2.131 -5.949 10.779 1.00 95.94 83 ALA A C 1
ATOM 608 O O . ALA A 1 83 ? -2.611 -6.837 10.068 1.00 95.94 83 ALA A O 1
ATOM 609 N N . HIS A 1 84 ? -2.458 -4.666 10.605 1.00 95.38 84 HIS A N 1
ATOM 610 C CA . HIS A 1 84 ? -3.487 -4.274 9.627 1.00 95.38 84 HIS A CA 1
ATOM 611 C C . HIS A 1 84 ? -3.114 -3.121 8.698 1.00 95.38 84 HIS A C 1
ATOM 613 O O . HIS A 1 84 ? -3.727 -2.996 7.641 1.00 95.38 84 HIS A O 1
ATOM 619 N N . ILE A 1 85 ? -2.141 -2.295 9.065 1.00 96.25 85 ILE A N 1
ATOM 620 C CA . ILE A 1 85 ? -1.716 -1.132 8.285 1.00 96.25 85 ILE A CA 1
ATOM 621 C C . ILE A 1 85 ? -0.234 -0.874 8.567 1.00 96.25 85 ILE A C 1
ATOM 623 O O . ILE A 1 85 ? 0.231 -1.186 9.663 1.00 96.25 85 ILE A O 1
ATOM 627 N N . THR A 1 86 ? 0.513 -0.339 7.603 1.00 97.44 86 THR A N 1
ATOM 628 C CA . THR A 1 86 ? 1.881 0.136 7.863 1.00 97.44 86 THR A CA 1
ATOM 629 C C . THR A 1 86 ? 1.839 1.469 8.609 1.00 97.44 86 THR A C 1
ATOM 631 O O . THR A 1 86 ? 0.873 2.231 8.479 1.00 97.44 86 THR A O 1
ATOM 634 N N . ARG A 1 87 ? 2.876 1.775 9.392 1.00 96.50 87 ARG A N 1
ATOM 635 C CA . ARG A 1 87 ? 2.978 3.057 10.107 1.00 96.50 87 ARG A CA 1
ATOM 636 C C . ARG A 1 87 ? 2.939 4.236 9.134 1.00 96.50 87 ARG A C 1
ATOM 638 O O . ARG A 1 87 ? 2.201 5.192 9.349 1.00 96.50 87 ARG A O 1
ATOM 645 N N . GLU A 1 88 ? 3.657 4.135 8.025 1.00 96.31 88 GLU A N 1
ATOM 646 C CA . GLU A 1 88 ? 3.717 5.153 6.978 1.00 96.31 88 GLU A CA 1
ATOM 647 C C . GLU A 1 88 ? 2.355 5.356 6.311 1.00 96.31 88 GLU A C 1
ATOM 649 O O . GLU A 1 88 ? 1.955 6.493 6.073 1.00 96.31 88 GLU A O 1
ATOM 654 N N . GLN A 1 89 ? 1.600 4.281 6.062 1.00 96.00 89 GLN A N 1
ATOM 655 C CA . GLN A 1 89 ? 0.245 4.387 5.519 1.00 96.00 89 GLN A CA 1
ATOM 656 C C . GLN A 1 89 ? -0.719 5.026 6.529 1.00 96.00 89 GLN A C 1
ATOM 658 O O . GLN A 1 89 ? -1.554 5.838 6.133 1.00 96.00 89 GLN A O 1
ATOM 663 N N . ALA A 1 90 ? -0.601 4.707 7.822 1.00 95.31 90 ALA A N 1
ATOM 664 C CA . ALA A 1 90 ? -1.393 5.347 8.874 1.00 95.31 90 ALA A CA 1
ATOM 665 C C . ALA A 1 90 ? -1.128 6.860 8.948 1.00 95.31 90 ALA A C 1
ATOM 667 O O . ALA A 1 90 ? -2.077 7.643 8.958 1.00 95.31 90 ALA A O 1
ATOM 668 N N . VAL A 1 91 ? 0.144 7.270 8.926 1.00 94.12 91 VAL A N 1
ATOM 669 C CA . VAL A 1 91 ? 0.548 8.687 8.914 1.00 94.12 91 VAL A CA 1
ATOM 670 C C . VAL A 1 91 ? 0.082 9.384 7.636 1.00 94.12 91 VAL A C 1
ATOM 672 O O . VAL A 1 91 ? -0.439 10.492 7.701 1.00 94.12 91 VAL A O 1
ATOM 675 N N . PHE A 1 92 ? 0.200 8.729 6.478 1.00 94.38 92 PHE A N 1
ATOM 676 C CA . PHE A 1 92 ? -0.220 9.290 5.192 1.00 94.38 92 PHE A CA 1
ATOM 677 C C . PHE A 1 92 ? -1.717 9.628 5.140 1.00 94.38 92 PHE A C 1
ATOM 679 O O . PHE A 1 92 ? -2.113 10.638 4.553 1.00 94.38 92 PHE A O 1
ATOM 686 N N . TYR A 1 93 ? -2.560 8.787 5.744 1.00 93.56 93 TYR A N 1
ATOM 687 C CA . TYR A 1 93 ? -3.998 9.041 5.819 1.00 93.56 93 TYR A CA 1
ATOM 688 C C . TYR A 1 93 ? -4.411 9.878 7.035 1.00 93.56 93 TYR A C 1
ATOM 690 O O . TYR A 1 93 ? -5.521 10.415 7.036 1.00 93.56 93 TYR A O 1
ATOM 698 N N . ALA A 1 94 ? -3.557 10.030 8.050 1.00 91.75 94 ALA A N 1
ATOM 699 C CA . ALA A 1 94 ? -3.829 10.915 9.176 1.00 91.75 94 ALA A CA 1
ATOM 700 C C . ALA A 1 94 ? -3.996 12.366 8.689 1.00 91.75 94 ALA A C 1
ATOM 702 O O . ALA A 1 94 ? -3.221 12.878 7.885 1.00 91.75 94 ALA A O 1
ATOM 703 N N . GLY A 1 95 ? -5.058 13.034 9.138 1.00 77.19 95 GLY A N 1
ATOM 704 C CA . GLY A 1 95 ? -5.396 14.402 8.736 1.00 77.19 95 GLY A CA 1
ATOM 705 C C . GLY A 1 95 ? -6.132 14.515 7.396 1.00 77.19 95 GLY A C 1
ATOM 706 O O . GLY A 1 95 ? -6.881 15.478 7.204 1.00 77.19 95 GLY A O 1
ATOM 707 N N . ARG A 1 96 ? -6.040 13.521 6.499 1.00 85.25 96 ARG A N 1
ATOM 708 C CA . ARG A 1 96 ? -6.904 13.471 5.308 1.00 85.25 96 ARG A CA 1
ATOM 709 C C . ARG A 1 96 ? -8.344 13.189 5.746 1.00 85.25 96 ARG A C 1
ATOM 711 O O . ARG A 1 96 ? -8.620 12.230 6.461 1.00 85.25 96 ARG A O 1
ATOM 718 N N . GLY A 1 97 ? -9.272 14.057 5.348 1.00 79.88 97 GLY A N 1
ATOM 719 C CA . GLY A 1 97 ? -10.691 13.909 5.692 1.00 79.88 97 GLY A CA 1
ATOM 720 C C . GLY A 1 97 ? -11.013 14.053 7.187 1.00 79.88 97 GLY A C 1
ATOM 721 O O . GLY A 1 97 ? -12.055 13.573 7.621 1.00 79.88 97 GLY A O 1
ATOM 722 N N . GLY A 1 98 ? -10.137 14.685 7.981 1.00 85.31 98 GLY A N 1
ATOM 723 C CA . GLY A 1 98 ? -10.381 14.941 9.409 1.00 85.31 98 GLY A CA 1
ATOM 724 C C . GLY A 1 98 ? -10.215 13.721 10.322 1.00 85.31 98 GLY A C 1
ATOM 725 O O . GLY A 1 98 ? -10.671 13.742 11.465 1.00 85.31 98 GLY A O 1
ATOM 726 N N . VAL A 1 99 ? -9.573 12.655 9.839 1.00 89.00 99 VAL A N 1
ATOM 727 C CA . VAL A 1 99 ? -9.346 11.432 10.615 1.00 89.00 99 VAL A CA 1
ATOM 728 C C . VAL A 1 99 ? -8.036 11.550 11.411 1.00 89.00 99 VAL A C 1
ATOM 730 O O . VAL A 1 99 ? -6.982 11.743 10.803 1.00 89.00 99 VAL A O 1
ATOM 733 N N . PRO A 1 100 ? -8.054 11.439 12.754 1.00 91.12 100 PRO A N 1
ATOM 734 C CA . PRO A 1 100 ? -6.835 11.508 13.558 1.00 91.12 100 PRO A CA 1
ATOM 735 C C . PRO A 1 100 ? -5.983 10.246 13.387 1.00 91.12 100 PRO A C 1
ATOM 737 O O . PRO A 1 100 ? -6.512 9.163 13.148 1.00 91.12 100 PRO A O 1
ATOM 740 N N . GLU A 1 101 ? -4.671 10.351 13.602 1.00 89.38 101 GLU A N 1
ATOM 741 C CA . GLU A 1 101 ? -3.748 9.205 13.525 1.00 89.38 101 GLU A CA 1
ATOM 742 C C . GLU A 1 101 ? -4.165 8.051 14.453 1.00 89.38 101 GLU A C 1
ATOM 744 O O . GLU A 1 101 ? -4.101 6.879 14.080 1.00 89.38 101 GLU A O 1
ATOM 749 N N . SER A 1 102 ? -4.704 8.378 15.634 1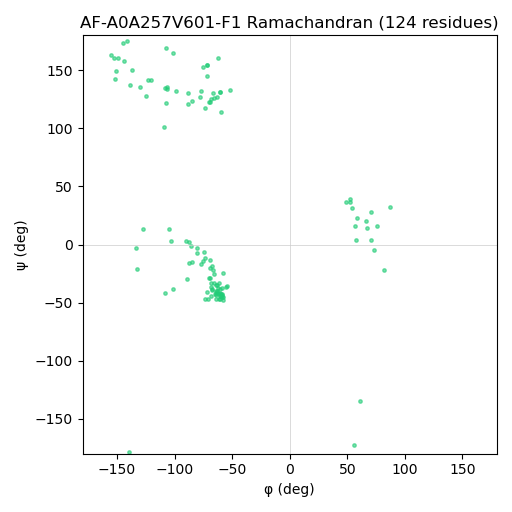.00 92.00 102 SER A N 1
ATOM 750 C CA . SER A 1 102 ? -5.207 7.402 16.608 1.00 92.00 102 SER A CA 1
ATOM 751 C C . SER A 1 102 ? -6.303 6.488 16.050 1.00 92.00 102 SER A C 1
ATOM 753 O O . SER A 1 102 ? -6.458 5.358 16.518 1.00 92.00 102 SER A O 1
ATOM 755 N N . TYR A 1 103 ? -7.026 6.923 15.012 1.00 93.62 103 TYR A N 1
ATOM 756 C CA . TYR A 1 103 ? -7.989 6.084 14.305 1.00 93.62 103 TYR A CA 1
ATOM 757 C C . TYR A 1 103 ? -7.320 4.839 13.717 1.00 93.62 103 TYR A C 1
ATOM 759 O O . TYR A 1 103 ? -7.904 3.754 13.744 1.00 93.62 103 TYR A O 1
ATOM 767 N N . PHE A 1 104 ? -6.095 4.957 13.210 1.00 95.00 104 PHE A N 1
ATOM 768 C CA . PHE A 1 104 ? -5.371 3.860 12.570 1.00 95.00 104 PHE A CA 1
ATOM 769 C C . PHE A 1 104 ? -4.709 2.900 13.563 1.00 95.00 104 PHE A C 1
ATOM 771 O O . PHE A 1 104 ? -4.202 1.874 13.133 1.00 95.00 104 PHE A O 1
ATOM 778 N N . LEU A 1 105 ? -4.779 3.157 14.877 1.00 95.00 105 LEU A N 1
ATOM 779 C CA . LEU A 1 105 ? -4.321 2.203 15.896 1.00 95.00 105 LEU A CA 1
ATOM 780 C C . LEU A 1 105 ? -5.225 0.970 15.987 1.00 95.00 105 LEU A C 1
ATOM 782 O O . LEU A 1 105 ? -4.776 -0.103 16.373 1.00 95.00 105 LEU A O 1
ATOM 786 N N . THR A 1 106 ? -6.514 1.111 15.667 1.00 96.31 106 THR A N 1
ATOM 787 C CA . THR A 1 106 ? -7.479 0.007 15.738 1.00 96.31 106 THR A CA 1
ATOM 788 C C . THR A 1 106 ? -7.852 -0.475 14.342 1.00 96.31 106 THR A C 1
ATOM 790 O O . THR A 1 106 ? -8.205 0.320 13.471 1.00 96.31 106 THR A O 1
ATOM 793 N N . CYS A 1 107 ? -7.857 -1.792 14.131 1.00 96.06 107 CYS A N 1
ATOM 794 C CA . CYS A 1 107 ? -8.233 -2.367 12.842 1.00 96.06 107 CYS A CA 1
ATOM 795 C C . CYS A 1 107 ? -9.740 -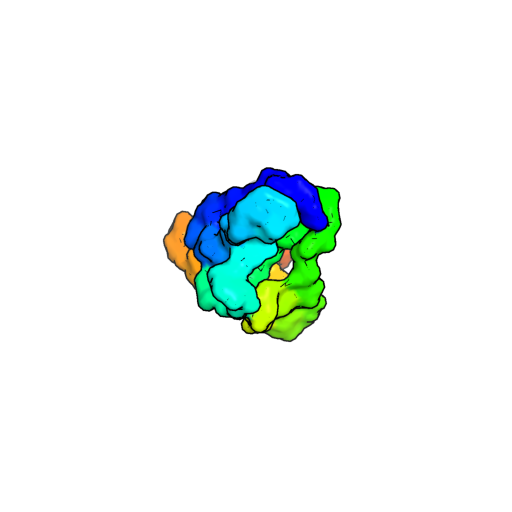2.254 12.557 1.00 96.06 107 CYS A C 1
ATOM 797 O O . CYS A 1 107 ? -10.576 -2.255 13.468 1.00 96.06 107 CYS A O 1
ATOM 799 N N . ASP A 1 108 ? -10.105 -2.248 11.274 1.00 95.06 108 ASP A N 1
ATOM 800 C CA . ASP A 1 108 ? -11.496 -2.072 10.837 1.00 95.06 108 ASP A CA 1
ATOM 801 C C . ASP A 1 108 ? -12.431 -3.172 11.343 1.00 95.06 108 ASP A C 1
ATOM 803 O O . ASP A 1 108 ? -13.587 -2.908 11.668 1.00 95.06 108 ASP A O 1
ATOM 807 N N . ALA A 1 109 ? -11.933 -4.403 11.483 1.00 96.25 109 ALA A N 1
ATOM 808 C CA . ALA A 1 109 ? -12.711 -5.503 12.045 1.00 96.25 109 ALA A CA 1
ATOM 809 C C . ALA A 1 109 ? -13.121 -5.228 13.504 1.00 96.25 109 ALA A C 1
ATOM 811 O O . ALA A 1 109 ? -14.265 -5.480 13.886 1.00 96.25 109 ALA A O 1
ATOM 812 N N . CYS A 1 110 ? -12.212 -4.682 14.318 1.00 96.81 110 CYS A N 1
ATOM 813 C CA . CYS A 1 110 ? -12.506 -4.310 15.701 1.00 96.81 110 CYS A CA 1
ATOM 814 C C . CYS A 1 110 ? -13.415 -3.080 15.776 1.00 96.81 110 CYS A C 1
ATOM 816 O O . CYS A 1 110 ? -14.372 -3.107 16.550 1.00 96.81 110 CYS A O 1
ATOM 818 N N . LYS A 1 111 ? -13.199 -2.065 14.925 1.00 95.62 111 LYS A N 1
ATOM 819 C CA . LYS A 1 111 ? -14.094 -0.896 14.825 1.00 95.62 111 LYS A CA 1
ATOM 820 C C . LYS A 1 111 ? -15.526 -1.307 14.483 1.00 95.62 111 LYS A C 1
ATOM 822 O O . LYS A 1 111 ? -16.460 -0.900 15.167 1.00 95.62 111 LYS A O 1
ATOM 827 N N . ARG A 1 112 ? -15.709 -2.178 13.481 1.00 95.88 112 ARG A N 1
ATOM 828 C CA . ARG A 1 112 ? -17.033 -2.701 13.092 1.00 95.88 112 ARG A CA 1
ATOM 829 C C . ARG A 1 112 ? -17.711 -3.446 14.244 1.00 95.88 112 ARG A C 1
ATOM 831 O O . ARG A 1 112 ? -18.892 -3.223 14.491 1.00 95.88 112 ARG A O 1
ATOM 838 N N . LYS A 1 113 ? -16.970 -4.275 14.993 1.00 96.12 113 LYS A N 1
ATOM 839 C CA . LYS A 1 113 ? -17.495 -4.976 16.181 1.00 96.12 113 LYS A CA 1
ATOM 840 C C . LYS A 1 113 ? -17.904 -4.015 17.301 1.00 96.12 113 LYS A C 1
ATOM 842 O O . LYS A 1 113 ? -18.944 -4.223 17.916 1.00 96.12 113 LYS A O 1
ATOM 847 N N . GLN A 1 114 ? -17.100 -2.989 17.584 1.00 94.69 114 GLN A N 1
ATOM 848 C CA . GLN A 1 114 ? -17.425 -1.975 18.594 1.00 94.69 114 GLN A CA 1
ATOM 849 C C . GLN A 1 114 ? -18.670 -1.185 18.193 1.00 94.69 114 GLN A C 1
ATOM 851 O O . GLN A 1 114 ? -19.600 -1.071 18.983 1.00 94.69 114 GLN A O 1
ATOM 856 N N . MET A 1 115 ? -18.727 -0.728 16.942 1.00 95.06 115 MET A N 1
ATOM 857 C CA . MET A 1 115 ? -19.869 0.013 16.419 1.00 95.06 115 MET A CA 1
ATOM 858 C C . MET A 1 115 ? -21.160 -0.817 16.463 1.00 95.06 115 MET A C 1
ATOM 860 O O . MET A 1 115 ? -22.188 -0.310 16.904 1.00 95.06 115 MET A O 1
ATOM 864 N N . ALA A 1 116 ? -21.100 -2.107 16.112 1.00 95.56 116 ALA A N 1
ATOM 865 C CA . ALA A 1 116 ? -22.235 -3.020 16.251 1.00 95.56 116 ALA A CA 1
ATOM 866 C C . ALA A 1 116 ? -22.742 -3.110 17.704 1.00 95.56 116 ALA A C 1
ATOM 868 O O . ALA A 1 116 ? -23.943 -2.997 17.933 1.00 95.56 116 ALA A O 1
ATOM 869 N N . LYS A 1 117 ? -21.837 -3.234 18.690 1.00 95.06 117 LYS A N 1
ATOM 870 C CA . LYS A 1 117 ? -22.209 -3.229 20.118 1.00 95.06 117 LYS A CA 1
ATOM 871 C C . LYS A 1 117 ? -22.887 -1.921 20.524 1.00 95.06 117 LYS A C 1
ATOM 873 O O . LYS A 1 117 ? -23.910 -1.967 21.197 1.00 95.06 117 LYS A O 1
ATOM 878 N N . THR A 1 118 ? -22.357 -0.776 20.091 1.00 94.31 118 THR A N 1
ATOM 879 C CA . THR A 1 118 ? -22.948 0.540 20.378 1.00 94.31 118 THR A CA 1
ATOM 880 C C . THR A 1 118 ? -24.380 0.639 19.855 1.00 94.31 118 THR A C 1
ATOM 882 O O . THR A 1 118 ? -25.263 1.073 20.591 1.00 94.31 118 THR A O 1
ATOM 885 N N . PHE A 1 119 ? -24.640 0.186 18.624 1.00 94.75 119 PHE A N 1
ATOM 886 C CA . PHE A 1 119 ? -25.996 0.162 18.066 1.00 94.75 119 PHE A CA 1
ATOM 887 C C . PHE A 1 119 ? -26.948 -0.728 18.870 1.00 94.75 119 PHE A C 1
ATOM 889 O O . PHE A 1 119 ? -28.074 -0.311 19.142 1.00 94.75 119 PHE A O 1
ATOM 896 N N . THR A 1 120 ? -26.505 -1.914 19.301 1.00 94.88 120 THR A N 1
ATOM 897 C CA . THR A 1 120 ? -27.312 -2.783 20.170 1.00 94.88 120 THR A CA 1
ATOM 898 C C . THR A 1 120 ? -27.642 -2.089 21.491 1.00 94.88 120 THR A C 1
ATOM 900 O O . THR A 1 120 ? -28.808 -2.050 21.878 1.00 94.88 120 THR A O 1
ATOM 903 N N . THR A 1 121 ? -26.661 -1.467 22.150 1.00 93.31 121 THR A N 1
ATOM 904 C CA . THR A 1 121 ? -26.888 -0.738 23.408 1.00 93.31 121 THR A CA 1
ATOM 905 C C . THR A 1 121 ? -27.887 0.407 23.236 1.00 93.31 121 THR A C 1
ATOM 907 O O . THR A 1 121 ? -28.797 0.548 24.047 1.00 93.31 121 THR A O 1
ATOM 910 N N . LEU A 1 122 ? -27.770 1.193 22.161 1.00 92.75 122 LEU A N 1
ATOM 911 C CA . LEU A 1 122 ? -28.703 2.287 21.870 1.00 92.75 122 LEU A CA 1
ATOM 912 C C . LEU A 1 122 ? -30.120 1.784 21.568 1.00 92.75 122 LEU A C 1
ATOM 914 O O . LEU A 1 122 ? -31.087 2.453 21.920 1.00 92.75 122 LEU A O 1
ATOM 918 N N . SER A 1 123 ? -30.257 0.610 20.943 1.00 89.00 123 SER A N 1
ATOM 919 C CA . SER A 1 123 ? -31.570 0.014 20.666 1.00 89.00 123 SER A CA 1
ATOM 920 C C . SER A 1 123 ? -32.304 -0.464 21.923 1.00 89.00 123 SER A C 1
ATOM 922 O O . SER A 1 123 ? -33.527 -0.444 21.938 1.00 89.00 123 SER A O 1
ATOM 924 N N . LEU A 1 124 ? -31.564 -0.851 22.968 1.00 85.06 124 LEU A N 1
ATOM 925 C CA . LEU A 1 124 ? -32.103 -1.282 24.264 1.00 85.06 124 LEU A CA 1
ATOM 926 C C . LEU A 1 124 ? -32.391 -0.111 25.217 1.00 85.06 124 LEU A C 1
ATOM 928 O O . LEU A 1 124 ? -33.054 -0.299 26.229 1.00 85.06 124 LEU A O 1
ATOM 932 N N . ALA A 1 125 ? -31.852 1.077 24.923 1.00 78.25 125 ALA A N 1
ATOM 933 C CA . ALA A 1 125 ? -32.075 2.304 25.689 1.00 78.25 125 ALA A CA 1
ATOM 934 C C . ALA A 1 125 ? -33.320 3.093 25.225 1.00 78.25 125 ALA A C 1
ATOM 936 O O . ALA A 1 125 ? -33.580 4.180 25.743 1.00 78.25 125 ALA A O 1
ATOM 937 N N . ARG A 1 126 ? -34.052 2.566 24.235 1.00 55.91 126 ARG A N 1
ATOM 938 C CA . ARG A 1 126 ? -35.393 3.008 23.831 1.00 55.91 126 ARG A CA 1
ATOM 939 C C . ARG A 1 126 ? -36.451 2.171 24.530 1.00 55.91 126 ARG A C 1
ATOM 941 O O . ARG A 1 126 ? -37.500 2.766 24.852 1.00 55.91 126 ARG A O 1
#